Protein AF-A0A1J3EY24-F1 (afdb_monomer_lite)

Secondary structure (DSSP, 8-state):
-PPPPP---EESSS-HHHHHHT-HHHHHHHHHHHHHHTT-TT-TTHHHHHHHHHHHHHT-SS-EEGGG-SSHHHHHHHHHHHHHHHHHHHH-TT-PPPGGG-TT----------

Organism: Noccaea caerulescens (NCBI:txid107243)

Radius of gyration: 17.91 Å; chains: 1; bounding box: 37×32×49 Å

pLDDT: mean 80.35, std 17.99, range [36.5, 97.25]

Structure (mmCIF, N/CA/C/O backbone):
data_AF-A0A1J3EY24-F1
#
_entry.id   AF-A0A1J3EY24-F1
#
loop_
_atom_site.group_PDB
_atom_site.id
_atom_site.type_symbol
_atom_site.label_atom_id
_atom_site.label_alt_id
_atom_site.label_comp_id
_atom_site.label_asym_id
_atom_site.label_entity_id
_atom_site.label_seq_id
_atom_site.pdbx_PDB_ins_code
_atom_site.Cartn_x
_atom_site.Cartn_y
_atom_site.Cartn_z
_atom_site.occupancy
_atom_site.B_iso_or_equiv
_atom_site.auth_seq_id
_atom_site.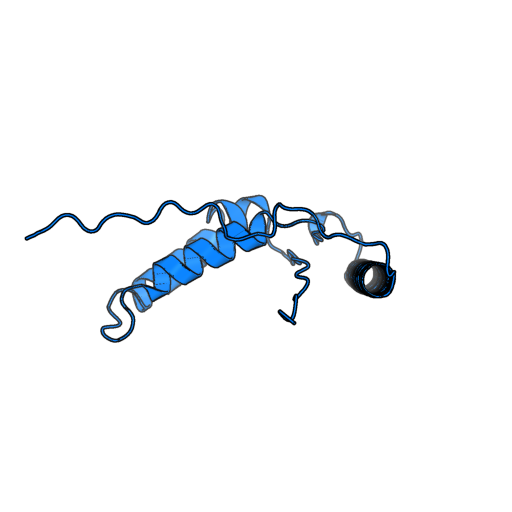auth_comp_id
_atom_site.auth_asym_id
_atom_site.auth_atom_id
_atom_site.pdbx_PDB_model_num
ATOM 1 N N . THR A 1 1 ? -17.713 -17.753 -11.904 1.00 46.31 1 THR A N 1
ATOM 2 C CA . THR A 1 1 ? -16.259 -17.505 -12.040 1.00 46.31 1 THR A CA 1
ATOM 3 C C . THR A 1 1 ? -15.837 -16.467 -11.017 1.00 46.31 1 THR A C 1
ATOM 5 O O . THR A 1 1 ? -16.381 -15.370 -11.025 1.00 46.31 1 THR A O 1
ATOM 8 N N . LYS A 1 2 ? -14.946 -16.809 -10.073 1.00 55.03 2 LYS A N 1
ATOM 9 C CA . LYS A 1 2 ? -14.390 -15.825 -9.125 1.00 55.03 2 LYS A CA 1
ATOM 10 C C . LYS A 1 2 ? -13.534 -14.836 -9.927 1.00 55.03 2 LYS A C 1
ATOM 12 O O . LYS A 1 2 ? -12.620 -15.267 -10.621 1.00 55.03 2 LYS A O 1
ATOM 17 N N . LYS A 1 3 ? 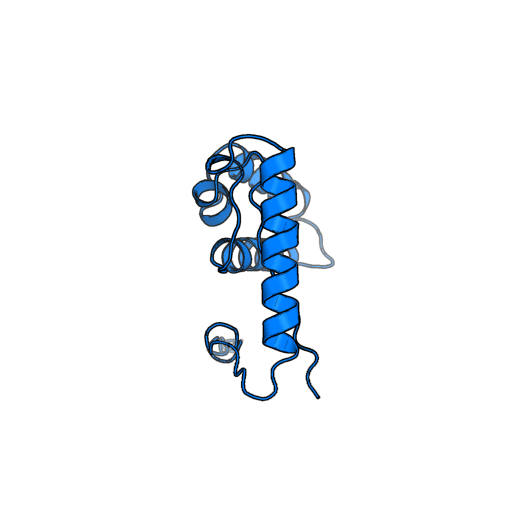-13.843 -13.536 -9.872 1.00 67.50 3 LYS A N 1
ATOM 18 C CA . LYS A 1 3 ? -12.977 -12.501 -10.455 1.00 67.50 3 LYS A CA 1
ATOM 19 C C . LYS A 1 3 ? -11.704 -12.441 -9.615 1.00 67.50 3 LYS A C 1
ATOM 21 O O . LYS A 1 3 ? -11.788 -12.230 -8.407 1.00 67.50 3 LYS A O 1
ATOM 26 N N . LYS A 1 4 ? -10.552 -12.664 -10.240 1.00 76.81 4 LYS A N 1
ATOM 27 C CA . LYS A 1 4 ? -9.252 -12.560 -9.583 1.00 76.81 4 LYS A CA 1
ATOM 28 C C . LYS A 1 4 ? -8.651 -11.195 -9.892 1.00 76.81 4 LYS A C 1
ATOM 30 O O . LYS A 1 4 ? -8.590 -10.807 -11.053 1.00 76.81 4 LYS A O 1
ATOM 35 N N . LEU A 1 5 ? -8.266 -10.469 -8.848 1.00 84.94 5 LEU A N 1
ATOM 36 C CA . LEU A 1 5 ? -7.568 -9.193 -8.959 1.00 84.94 5 LEU A CA 1
ATOM 37 C C . LEU A 1 5 ? -6.085 -9.424 -8.675 1.00 84.94 5 LEU A C 1
ATOM 39 O O . LEU A 1 5 ? -5.746 -10.049 -7.670 1.00 84.94 5 LEU A O 1
ATOM 43 N N . LEU A 1 6 ? -5.229 -8.919 -9.559 1.00 87.50 6 LEU A N 1
ATOM 44 C CA . LEU A 1 6 ? -3.788 -8.861 -9.348 1.00 87.50 6 LEU A CA 1
ATOM 45 C C . LEU A 1 6 ? -3.430 -7.552 -8.649 1.00 87.50 6 LEU A C 1
ATOM 47 O O . LEU A 1 6 ? -3.969 -6.497 -8.983 1.00 87.50 6 LEU A O 1
ATOM 51 N N . VAL A 1 7 ? -2.537 -7.634 -7.667 1.00 91.00 7 VAL A N 1
ATOM 52 C CA . VAL A 1 7 ? -2.085 -6.494 -6.866 1.00 91.00 7 VAL A CA 1
ATOM 53 C C . VAL A 1 7 ? -0.568 -6.417 -6.973 1.00 91.00 7 VAL A C 1
ATOM 55 O O . VAL A 1 7 ? 0.112 -7.391 -6.673 1.00 91.00 7 VAL A O 1
ATOM 58 N N . ILE A 1 8 ? -0.054 -5.255 -7.381 1.00 93.44 8 ILE A N 1
ATOM 59 C CA . ILE A 1 8 ? 1.381 -4.959 -7.466 1.00 93.44 8 ILE A CA 1
ATOM 60 C C . ILE A 1 8 ? 1.655 -3.790 -6.510 1.00 93.44 8 ILE A C 1
ATOM 62 O O . ILE A 1 8 ? 1.290 -2.654 -6.825 1.00 93.44 8 ILE A O 1
ATOM 66 N N . PRO A 1 9 ? 2.236 -4.029 -5.323 1.00 95.38 9 PRO A N 1
ATOM 67 C CA . PRO A 1 9 ? 2.574 -2.956 -4.397 1.00 95.38 9 PRO A CA 1
ATOM 68 C C . PRO A 1 9 ? 3.683 -2.059 -4.956 1.00 95.38 9 PRO A C 1
ATOM 70 O O . PRO A 1 9 ? 4.697 -2.551 -5.457 1.00 95.38 9 PRO A O 1
ATOM 73 N N . ILE A 1 10 ? 3.515 -0.744 -4.804 1.00 94.56 10 ILE A N 1
ATOM 74 C CA . ILE A 1 10 ? 4.521 0.266 -5.150 1.00 94.56 10 ILE A CA 1
ATOM 75 C C . ILE A 1 10 ? 4.878 1.038 -3.879 1.00 94.56 10 ILE A C 1
ATOM 77 O O . ILE A 1 10 ? 4.027 1.706 -3.290 1.00 94.56 10 ILE A O 1
ATOM 81 N N . PHE A 1 11 ? 6.137 0.959 -3.460 1.00 93.44 11 PHE A N 1
ATOM 82 C CA . PHE A 1 11 ? 6.662 1.675 -2.298 1.00 93.44 11 PHE A CA 1
ATOM 83 C C . PHE A 1 11 ? 7.355 2.956 -2.763 1.00 93.44 11 PHE A C 1
ATOM 85 O O . PHE A 1 11 ? 8.534 2.947 -3.122 1.00 93.44 11 PHE A O 1
ATOM 92 N N . LEU A 1 12 ? 6.594 4.052 -2.804 1.00 92.00 12 LEU A N 1
ATOM 93 C CA . LEU A 1 12 ? 7.066 5.367 -3.237 1.00 92.00 12 LEU A CA 1
ATOM 94 C C . LEU A 1 12 ? 7.471 6.216 -2.032 1.00 92.00 12 LEU A C 1
ATOM 96 O O . LEU A 1 12 ? 6.628 6.504 -1.185 1.00 92.00 12 LEU A O 1
ATOM 100 N N . ASN A 1 13 ? 8.739 6.635 -1.973 1.00 90.62 13 ASN A N 1
ATOM 101 C CA . ASN A 1 13 ? 9.301 7.430 -0.869 1.00 90.62 13 ASN A CA 1
ATOM 102 C C . ASN A 1 13 ? 9.058 6.832 0.530 1.00 90.62 13 ASN A C 1
ATOM 104 O O . ASN A 1 13 ? 9.011 7.553 1.522 1.00 90.62 13 ASN A O 1
ATOM 108 N N . VAL A 1 14 ? 8.894 5.512 0.608 1.00 92.81 14 VAL A N 1
ATOM 109 C CA . VAL A 1 14 ? 8.754 4.764 1.857 1.00 92.81 14 VAL A CA 1
ATOM 110 C C . VAL A 1 14 ? 9.550 3.475 1.746 1.00 92.81 14 VAL A C 1
ATOM 112 O O . VAL A 1 14 ? 9.568 2.840 0.689 1.00 92.81 14 VAL A O 1
ATOM 115 N N . SER A 1 15 ? 10.161 3.048 2.849 1.00 92.44 15 SER A N 1
ATOM 116 C CA . SER A 1 15 ? 10.822 1.750 2.887 1.00 92.44 15 SER A CA 1
ATOM 117 C C . SER A 1 15 ? 9.784 0.635 2.974 1.00 92.44 15 SER A C 1
ATOM 119 O O . SER A 1 15 ? 8.914 0.634 3.850 1.00 92.44 15 SER A O 1
ATOM 121 N N . LYS A 1 16 ? 9.918 -0.390 2.126 1.00 93.81 16 LYS A N 1
ATOM 122 C CA . LYS A 1 16 ? 9.110 -1.620 2.220 1.00 93.81 16 LYS A CA 1
ATOM 123 C C . LYS A 1 16 ? 9.190 -2.256 3.611 1.00 93.81 16 LYS A C 1
ATOM 125 O O . LYS A 1 16 ? 8.196 -2.784 4.112 1.00 93.81 16 LYS A O 1
ATOM 130 N N . LYS A 1 17 ? 10.367 -2.205 4.248 1.00 94.19 17 LYS A N 1
ATOM 131 C CA . LYS A 1 17 ? 10.573 -2.726 5.606 1.00 94.19 17 LYS A CA 1
ATOM 132 C C . LYS A 1 17 ? 9.708 -1.965 6.608 1.00 94.19 17 LYS A C 1
ATOM 134 O O . LYS A 1 17 ? 9.000 -2.610 7.375 1.00 94.19 17 LYS A O 1
ATOM 139 N N . ASP A 1 18 ? 9.737 -0.640 6.543 1.00 95.94 18 ASP A N 1
ATOM 140 C CA . ASP A 1 18 ? 9.005 0.237 7.455 1.00 95.94 18 ASP A CA 1
ATOM 141 C C . ASP A 1 18 ? 7.493 0.100 7.287 1.00 95.94 18 ASP A C 1
ATOM 143 O O . ASP A 1 18 ? 6.785 -0.022 8.283 1.00 95.94 18 ASP A O 1
ATOM 147 N N . VAL A 1 19 ? 6.988 -0.010 6.054 1.00 96.06 19 VAL A N 1
ATOM 148 C CA . VAL A 1 19 ? 5.562 -0.300 5.814 1.00 96.06 19 VAL A CA 1
ATOM 149 C C . VAL A 1 19 ? 5.163 -1.648 6.419 1.00 96.06 19 VAL A C 1
ATOM 151 O O . VAL A 1 19 ? 4.120 -1.761 7.060 1.00 96.06 19 VAL A O 1
ATOM 154 N N . ARG A 1 20 ? 6.005 -2.677 6.263 1.00 94.38 20 ARG A N 1
ATOM 155 C CA . ARG A 1 20 ? 5.731 -4.032 6.764 1.00 94.38 20 ARG A CA 1
ATOM 156 C C . ARG A 1 20 ? 5.736 -4.129 8.287 1.00 94.38 20 ARG A C 1
ATOM 158 O O . ARG A 1 20 ? 4.998 -4.942 8.839 1.00 94.38 20 ARG A O 1
ATOM 165 N N . THR A 1 21 ? 6.605 -3.377 8.958 1.00 95.62 21 THR A N 1
ATOM 166 C CA . THR A 1 21 ? 6.760 -3.431 10.421 1.00 95.62 21 THR A CA 1
ATOM 167 C C . THR A 1 21 ? 6.105 -2.259 11.141 1.00 95.62 21 THR A C 1
ATOM 169 O O . THR A 1 21 ? 6.261 -2.159 12.353 1.00 95.62 21 THR A O 1
ATOM 172 N N . PHE A 1 22 ? 5.417 -1.369 10.418 1.00 96.50 22 PHE A N 1
ATOM 173 C CA . PHE A 1 22 ? 4.987 -0.061 10.924 1.00 96.50 22 PHE A CA 1
ATOM 174 C C . PHE A 1 22 ? 6.140 0.680 11.625 1.00 96.50 22 PHE A C 1
ATOM 176 O O . PHE A 1 22 ? 5.990 1.184 12.735 1.00 96.50 22 PHE A O 1
ATOM 183 N N . GLY A 1 23 ? 7.311 0.688 10.983 1.00 95.88 23 GLY A N 1
ATOM 184 C CA . GLY A 1 23 ? 8.504 1.414 11.420 1.00 95.88 23 GLY A CA 1
ATOM 185 C C . GLY A 1 23 ? 8.637 2.779 10.743 1.00 95.88 23 GLY A C 1
ATOM 186 O O . GLY A 1 23 ? 7.843 3.124 9.866 1.00 95.88 23 GLY A O 1
ATOM 187 N N . GLY A 1 24 ? 9.659 3.536 11.147 1.00 95.88 24 GLY A N 1
ATOM 188 C CA . GLY A 1 24 ? 10.001 4.833 10.558 1.00 95.88 24 GLY A CA 1
ATOM 189 C C . GLY A 1 24 ? 8.849 5.844 10.563 1.00 95.88 24 GLY A C 1
ATOM 190 O O . GLY A 1 24 ? 7.870 5.703 11.300 1.00 95.88 24 GLY A O 1
ATOM 191 N N . GLU A 1 25 ? 8.945 6.848 9.687 1.00 96.31 25 GLU A N 1
ATOM 192 C CA . GLU A 1 25 ? 7.922 7.895 9.569 1.00 96.31 25 GLU A CA 1
ATOM 193 C C . GLU A 1 25 ? 6.548 7.311 9.193 1.00 96.31 25 GLU A C 1
ATOM 195 O O . GLU A 1 25 ? 5.521 7.738 9.719 1.00 96.31 25 GLU A O 1
ATOM 200 N N . PHE A 1 26 ? 6.505 6.289 8.327 1.00 96.25 26 PHE A N 1
ATOM 201 C CA . PHE A 1 26 ? 5.248 5.639 7.944 1.00 96.25 26 PHE A CA 1
ATOM 202 C C . PHE A 1 26 ? 4.501 5.091 9.167 1.00 96.25 26 PHE A C 1
ATOM 204 O O . PHE A 1 26 ? 3.307 5.348 9.341 1.00 96.25 26 PHE A O 1
ATOM 211 N N . GLY A 1 27 ? 5.210 4.353 10.023 1.00 96.62 27 GLY A N 1
ATOM 212 C CA . GLY A 1 27 ? 4.673 3.779 11.248 1.00 96.62 27 GLY A CA 1
ATOM 213 C C . GLY A 1 27 ? 4.169 4.830 12.226 1.00 96.62 27 GLY A C 1
ATOM 214 O O . GLY A 1 27 ? 3.059 4.703 12.743 1.00 96.62 27 GLY A O 1
ATOM 215 N N . GLU A 1 28 ? 4.943 5.895 12.433 1.00 97.25 28 GLU A N 1
ATOM 216 C CA . GLU A 1 28 ? 4.571 7.008 13.313 1.00 97.25 28 GLU A CA 1
ATOM 217 C C . GLU A 1 28 ? 3.246 7.647 12.875 1.00 97.25 28 GLU A C 1
ATOM 219 O O . GLU A 1 28 ? 2.291 7.705 13.659 1.00 97.25 28 GLU A O 1
ATOM 224 N N . ARG A 1 29 ? 3.127 8.020 11.593 1.00 96.19 29 ARG A N 1
ATOM 225 C CA . ARG A 1 29 ? 1.888 8.603 11.046 1.00 96.19 29 ARG A CA 1
ATOM 226 C C . ARG A 1 29 ? 0.723 7.618 11.073 1.00 96.19 29 ARG A C 1
ATOM 228 O O . ARG A 1 29 ? -0.421 8.016 11.319 1.00 96.19 29 ARG A O 1
ATOM 235 N N . PHE A 1 30 ? 0.986 6.331 10.843 1.00 95.44 30 PHE A N 1
ATOM 236 C CA . PHE A 1 30 ? -0.039 5.295 10.940 1.00 95.44 30 PHE A CA 1
ATOM 237 C C . PHE A 1 30 ? -0.577 5.180 12.373 1.00 95.44 30 PHE A C 1
ATOM 239 O O . PHE A 1 30 ? -1.790 5.118 12.571 1.00 95.44 30 PHE A O 1
ATOM 246 N N . MET A 1 31 ? 0.292 5.226 13.385 1.00 93.69 31 MET A N 1
ATOM 247 C CA . MET A 1 31 ? -0.105 5.165 14.796 1.00 93.69 31 MET A CA 1
ATOM 248 C C . MET A 1 31 ? -0.870 6.414 15.251 1.00 93.69 31 MET A C 1
ATOM 250 O O . MET A 1 31 ? -1.827 6.304 16.022 1.00 93.69 31 MET A O 1
ATOM 254 N N . GLU A 1 32 ? -0.509 7.601 14.762 1.00 93.62 32 GLU A N 1
ATOM 255 C CA . GLU A 1 32 ? -1.290 8.8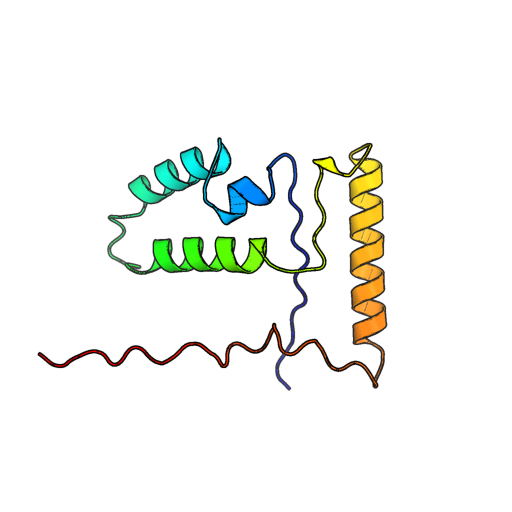27 14.981 1.00 93.62 32 GLU A CA 1
ATOM 256 C C . GLU A 1 32 ? -2.697 8.716 14.389 1.00 93.62 32 GLU A C 1
ATOM 258 O O . GLU A 1 32 ? -3.693 9.066 15.027 1.00 93.62 32 GLU A O 1
ATOM 263 N N . MET A 1 33 ? -2.795 8.197 13.164 1.00 91.31 33 MET A N 1
ATOM 264 C CA . MET A 1 33 ? -4.069 7.928 12.510 1.00 91.31 33 MET A CA 1
ATOM 265 C C . MET A 1 33 ? -4.881 6.894 13.299 1.00 91.31 33 MET A C 1
ATOM 267 O O . MET A 1 33 ? -6.049 7.150 13.588 1.00 91.31 33 MET A O 1
ATOM 271 N N . ARG A 1 34 ? -4.253 5.811 13.770 1.00 90.50 34 ARG A N 1
ATOM 272 C CA . ARG A 1 34 ? -4.887 4.798 14.621 1.00 90.50 34 ARG A CA 1
ATOM 273 C C . ARG A 1 34 ? -5.564 5.418 15.838 1.00 90.50 34 ARG A C 1
ATOM 275 O O . ARG A 1 34 ? -6.755 5.202 16.027 1.00 90.50 34 ARG A O 1
ATOM 282 N N . LYS A 1 35 ? -4.847 6.250 16.606 1.00 88.50 35 LYS A N 1
ATOM 283 C CA . LYS A 1 35 ? -5.383 6.928 17.804 1.00 88.50 35 LYS A CA 1
ATOM 284 C C . LYS A 1 35 ? -6.645 7.741 17.508 1.00 88.50 35 LYS A C 1
ATOM 286 O O . LYS A 1 35 ? -7.571 7.721 18.307 1.00 88.50 35 LYS A O 1
ATOM 291 N N . ARG A 1 36 ? -6.708 8.416 16.354 1.00 86.31 36 ARG A N 1
ATOM 292 C CA . ARG A 1 36 ? -7.880 9.214 15.947 1.00 86.31 36 ARG A CA 1
ATOM 293 C C . ARG A 1 36 ? -9.111 8.371 15.610 1.00 86.31 36 ARG A C 1
ATOM 295 O O . ARG A 1 36 ? -10.221 8.892 15.651 1.00 86.31 36 ARG A O 1
ATOM 302 N N . TYR A 1 37 ? -8.926 7.100 15.255 1.00 84.75 37 TYR A N 1
ATOM 303 C CA . TYR A 1 37 ? -10.003 6.218 14.800 1.00 84.75 37 TYR A CA 1
ATOM 304 C C . TYR A 1 37 ? -10.304 5.053 15.751 1.00 84.75 37 TYR A C 1
ATOM 306 O O . TYR A 1 37 ? -11.255 4.318 15.489 1.00 84.75 37 TYR A O 1
ATOM 314 N N . THR A 1 38 ? -9.563 4.901 16.854 1.00 79.19 38 THR A N 1
ATOM 315 C CA . THR A 1 38 ? -9.817 3.871 17.878 1.00 79.19 38 THR A CA 1
ATOM 316 C C . THR A 1 38 ? -11.220 3.985 18.480 1.00 79.19 38 THR A C 1
ATOM 318 O O . THR A 1 38 ? -11.884 2.973 18.670 1.00 79.19 38 THR A O 1
ATOM 321 N N . ASP A 1 39 ? -11.712 5.205 18.707 1.00 74.38 39 ASP A N 1
ATOM 322 C CA . ASP A 1 39 ? -13.002 5.439 19.378 1.00 74.38 39 ASP A CA 1
ATOM 323 C C . ASP A 1 39 ? -14.206 5.419 18.416 1.00 74.38 39 ASP A C 1
ATOM 325 O O . ASP A 1 39 ? -15.328 5.802 18.769 1.00 74.38 39 ASP A O 1
ATOM 329 N N . TYR A 1 40 ? -14.001 4.982 17.169 1.00 74.62 40 TYR A N 1
ATOM 330 C CA . TYR A 1 40 ? -15.056 4.952 16.165 1.00 74.62 40 TYR A CA 1
ATOM 331 C C . TYR A 1 40 ? -16.023 3.779 16.397 1.00 74.62 40 TYR A C 1
ATOM 333 O O . TYR A 1 40 ? -15.817 2.659 15.932 1.00 74.62 40 TYR A O 1
ATOM 341 N N . LYS A 1 41 ? -17.132 4.067 17.088 1.00 73.06 41 LYS A N 1
ATOM 342 C CA . LYS A 1 41 ? -18.120 3.081 17.568 1.00 73.06 41 LYS A CA 1
ATOM 343 C C . LYS A 1 41 ? -18.757 2.184 16.499 1.00 73.06 41 LYS A C 1
ATOM 345 O O . LYS A 1 41 ? -19.243 1.112 16.836 1.00 73.06 41 LYS A O 1
ATOM 350 N N . TYR A 1 42 ? -18.786 2.603 15.235 1.00 80.69 42 TYR A N 1
ATOM 351 C CA . TYR A 1 42 ? -19.497 1.868 14.180 1.00 80.69 42 TYR A CA 1
ATOM 352 C C . TYR A 1 42 ? -18.652 0.789 13.488 1.00 80.69 42 TYR A C 1
ATOM 354 O O . TYR A 1 42 ? -19.189 0.026 12.691 1.00 80.69 42 TYR A O 1
ATOM 362 N N . ASP A 1 43 ? -17.342 0.725 13.745 1.00 84.50 43 ASP A N 1
ATOM 363 C CA . ASP A 1 43 ? -16.451 -0.238 13.086 1.00 84.50 43 ASP A CA 1
ATOM 364 C C . ASP A 1 43 ? -15.253 -0.590 13.986 1.00 84.50 43 ASP A C 1
ATOM 366 O O . ASP A 1 43 ? -14.137 -0.116 13.754 1.00 84.50 43 ASP A O 1
ATOM 370 N N . PRO A 1 44 ? -15.467 -1.420 15.026 1.00 82.62 44 PRO A N 1
ATOM 371 C CA . PRO A 1 44 ? -14.438 -1.740 16.019 1.00 82.62 44 PRO A CA 1
ATOM 372 C C . PRO A 1 44 ? -13.241 -2.508 15.433 1.00 82.62 44 PRO A C 1
ATOM 374 O O . PRO A 1 44 ? -12.152 -2.482 15.996 1.00 82.62 44 PRO A O 1
ATOM 377 N N . PHE A 1 45 ? -13.410 -3.157 14.275 1.00 88.38 45 PHE A N 1
ATOM 378 C CA . PHE A 1 45 ? -12.360 -3.931 13.603 1.00 88.38 45 PHE A CA 1
ATOM 379 C C . PHE A 1 45 ? -11.645 -3.156 12.490 1.00 88.38 45 PHE A C 1
ATOM 381 O O . PHE A 1 45 ? -10.804 -3.717 11.786 1.00 88.38 45 PHE A O 1
ATOM 388 N N . ARG A 1 46 ? -11.965 -1.871 12.293 1.00 89.50 46 ARG A N 1
ATOM 389 C CA . ARG A 1 46 ? -11.380 -1.032 11.238 1.00 89.50 46 ARG A CA 1
ATOM 390 C C . ARG A 1 46 ? -9.860 -1.051 11.249 1.00 89.50 46 ARG A C 1
ATOM 392 O O . ARG A 1 46 ? -9.233 -1.341 10.234 1.00 89.50 46 ARG A O 1
ATOM 399 N N . ILE A 1 47 ? -9.294 -0.758 12.416 1.00 91.56 47 ILE A N 1
ATOM 400 C CA . ILE A 1 47 ? -7.851 -0.669 12.622 1.00 91.56 47 ILE A CA 1
ATOM 401 C C . ILE A 1 47 ? -7.189 -2.009 12.318 1.00 91.56 47 ILE A C 1
ATOM 403 O O . ILE A 1 47 ? -6.261 -2.056 11.519 1.00 91.56 47 ILE A O 1
ATOM 407 N N . GLN A 1 48 ? -7.726 -3.101 12.866 1.00 91.69 48 GLN A N 1
ATOM 408 C CA . GLN A 1 48 ? -7.201 -4.443 12.629 1.00 91.69 48 GLN A CA 1
ATOM 409 C C . GLN A 1 48 ? -7.225 -4.806 11.137 1.00 91.69 48 GLN A C 1
ATOM 411 O O . GLN A 1 48 ? -6.265 -5.382 10.623 1.00 91.69 48 GLN A O 1
ATOM 416 N N . ARG A 1 49 ? -8.296 -4.450 10.412 1.00 93.81 49 ARG A N 1
ATOM 417 C CA . ARG A 1 49 ? -8.385 -4.678 8.962 1.00 93.81 49 ARG A CA 1
ATOM 418 C C . ARG A 1 49 ? -7.357 -3.860 8.193 1.00 93.81 49 ARG A C 1
ATOM 420 O O . ARG A 1 49 ? -6.754 -4.395 7.266 1.00 93.81 49 ARG A O 1
ATOM 427 N N . TRP A 1 50 ? -7.131 -2.602 8.563 1.00 94.62 50 TRP A N 1
ATOM 428 C CA . TRP A 1 50 ? -6.090 -1.773 7.953 1.00 94.62 50 TRP A CA 1
ATOM 429 C C . TRP A 1 50 ? -4.695 -2.328 8.216 1.00 94.62 50 TRP A C 1
ATOM 431 O O . TRP A 1 50 ? -3.944 -2.523 7.264 1.00 94.62 50 TRP A O 1
ATOM 441 N N . GLU A 1 51 ? -4.382 -2.652 9.471 1.00 94.50 51 GLU A N 1
ATOM 442 C CA . GLU A 1 51 ? -3.099 -3.239 9.863 1.00 94.50 51 GLU A CA 1
ATOM 443 C C . GLU A 1 51 ? -2.842 -4.537 9.086 1.00 94.50 51 GLU A C 1
ATOM 445 O O . GLU A 1 51 ? -1.808 -4.687 8.436 1.00 94.50 51 GLU A O 1
ATOM 450 N N . THR A 1 52 ? -3.827 -5.440 9.063 1.00 95.31 52 THR A N 1
ATOM 451 C CA . THR A 1 52 ? -3.743 -6.708 8.324 1.00 95.31 52 THR A CA 1
ATOM 452 C C . THR A 1 52 ? -3.562 -6.474 6.828 1.00 95.31 52 THR A C 1
ATOM 454 O O . THR A 1 52 ? -2.711 -7.103 6.210 1.00 95.31 52 THR A O 1
ATOM 457 N N . SER A 1 53 ? -4.316 -5.545 6.235 1.00 95.12 53 SER A N 1
ATOM 458 C CA . SER A 1 53 ? -4.241 -5.274 4.794 1.00 95.12 53 SER A CA 1
ATOM 459 C C . SER A 1 53 ? -2.878 -4.715 4.399 1.00 95.12 53 SER A C 1
ATOM 461 O O . SER A 1 53 ? -2.277 -5.198 3.442 1.00 95.12 53 SER A O 1
ATOM 463 N N . VAL A 1 54 ? -2.362 -3.740 5.153 1.00 95.75 54 VAL A N 1
ATOM 464 C CA . VAL A 1 54 ? -1.040 -3.149 4.909 1.00 95.75 54 VAL A CA 1
ATOM 465 C C . VAL A 1 54 ? 0.051 -4.205 5.069 1.00 95.75 54 VAL A C 1
ATOM 467 O O . VAL A 1 54 ? 0.893 -4.338 4.183 1.00 95.75 54 VAL A O 1
ATOM 470 N N . MET A 1 55 ? 0.007 -5.017 6.132 1.00 94.31 55 MET A N 1
ATOM 471 C CA . MET A 1 55 ? 0.968 -6.106 6.326 1.00 94.31 55 MET A CA 1
ATOM 472 C C . MET A 1 55 ? 0.932 -7.116 5.179 1.00 94.31 55 MET A C 1
ATOM 474 O O . MET A 1 55 ? 1.988 -7.462 4.652 1.00 94.31 55 MET A O 1
ATOM 478 N N . THR A 1 56 ? -0.253 -7.567 4.768 1.00 94.62 56 THR A N 1
ATOM 479 C CA . THR A 1 56 ? -0.400 -8.542 3.681 1.00 94.62 56 THR A CA 1
ATOM 480 C C . THR A 1 56 ? 0.108 -7.971 2.361 1.00 94.62 56 THR A C 1
ATOM 482 O O . THR A 1 56 ? 0.960 -8.587 1.728 1.00 94.62 56 THR A O 1
ATOM 485 N N . ILE A 1 57 ? -0.330 -6.766 1.978 1.00 94.69 57 ILE A N 1
ATOM 486 C CA . ILE A 1 57 ? 0.108 -6.098 0.740 1.00 94.69 57 ILE A CA 1
ATOM 487 C C . ILE A 1 57 ? 1.620 -5.863 0.762 1.00 94.69 57 ILE A C 1
ATOM 489 O O . ILE A 1 57 ? 2.290 -6.099 -0.238 1.00 94.69 57 ILE A O 1
ATOM 493 N N . SER A 1 58 ? 2.190 -5.479 1.908 1.00 95.00 58 SER A N 1
ATOM 494 C CA . SER A 1 58 ? 3.630 -5.218 2.020 1.00 95.00 58 SER A CA 1
ATOM 495 C C . SER A 1 58 ? 4.518 -6.445 1.767 1.00 95.00 58 SER A C 1
ATOM 497 O O . SER A 1 58 ? 5.720 -6.303 1.543 1.00 95.00 58 SER A O 1
ATOM 499 N N . ARG A 1 59 ? 3.943 -7.652 1.828 1.00 94.12 59 ARG A N 1
ATOM 500 C CA . ARG A 1 59 ? 4.629 -8.930 1.599 1.00 94.12 59 ARG A CA 1
ATOM 501 C C . ARG A 1 59 ? 4.390 -9.493 0.200 1.00 94.12 59 ARG A C 1
ATOM 503 O O . ARG A 1 59 ? 5.010 -10.495 -0.132 1.00 94.12 59 ARG A O 1
ATOM 510 N N . MET A 1 60 ? 3.502 -8.888 -0.588 1.00 91.94 60 MET A N 1
ATOM 511 C CA . MET A 1 60 ? 3.195 -9.376 -1.929 1.00 91.94 60 MET A CA 1
ATOM 512 C C . MET A 1 60 ? 4.367 -9.148 -2.883 1.00 91.94 60 MET A C 1
ATOM 514 O O . MET A 1 60 ? 5.095 -8.158 -2.776 1.00 91.94 60 MET A O 1
ATOM 518 N N . GLU A 1 61 ? 4.490 -10.067 -3.836 1.00 87.75 61 GLU A N 1
ATOM 519 C CA . GLU A 1 61 ? 5.370 -9.968 -4.993 1.00 87.75 61 GLU A CA 1
ATOM 520 C C . GLU A 1 61 ? 4.567 -10.264 -6.278 1.00 87.75 61 GLU A C 1
ATOM 522 O O . GLU A 1 61 ? 3.600 -11.030 -6.223 1.00 87.75 61 GLU A O 1
ATOM 527 N N . PRO A 1 62 ? 4.951 -9.696 -7.433 1.00 88.44 62 PRO A N 1
ATOM 528 C CA . PRO A 1 62 ? 6.036 -8.731 -7.591 1.00 88.44 62 PRO A CA 1
ATOM 529 C C . PRO A 1 62 ? 5.703 -7.388 -6.929 1.00 88.44 62 PRO A C 1
ATOM 531 O O . PRO A 1 62 ? 4.547 -6.970 -6.875 1.00 88.44 62 PRO A O 1
ATOM 534 N N . SER A 1 63 ? 6.728 -6.707 -6.428 1.00 91.62 63 SER A N 1
ATOM 535 C CA . SER A 1 63 ? 6.620 -5.365 -5.864 1.00 91.62 63 SER A CA 1
ATOM 536 C C . SER A 1 63 ? 7.712 -4.448 -6.398 1.00 91.62 63 SER A C 1
ATOM 538 O O . SER A 1 63 ? 8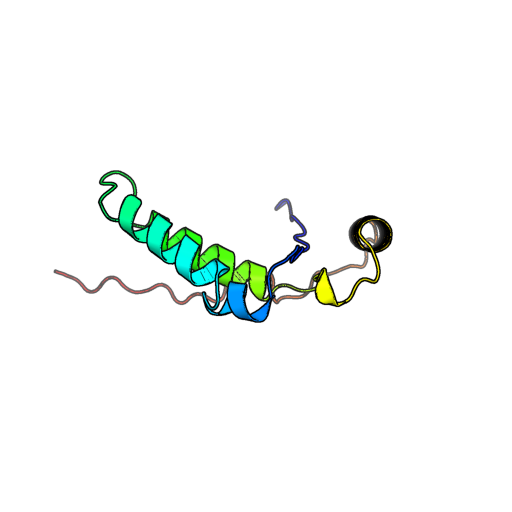.796 -4.894 -6.770 1.00 91.62 63 SER A O 1
ATOM 540 N N . LEU A 1 64 ? 7.414 -3.151 -6.444 1.00 92.00 64 LEU A N 1
ATOM 541 C CA . LEU A 1 64 ? 8.324 -2.127 -6.947 1.00 92.00 64 LEU A CA 1
ATOM 542 C C . LEU A 1 64 ? 8.686 -1.165 -5.820 1.00 92.00 64 LEU A C 1
ATOM 544 O O . LEU A 1 64 ? 7.814 -0.683 -5.096 1.00 92.00 64 LEU A O 1
ATOM 548 N N . THR A 1 65 ? 9.973 -0.866 -5.673 1.00 87.19 65 THR A N 1
ATOM 549 C CA . THR A 1 65 ? 10.470 0.102 -4.693 1.00 87.19 65 THR A CA 1
ATOM 550 C C . THR A 1 65 ? 11.091 1.285 -5.410 1.00 87.19 65 THR A C 1
ATOM 552 O O . THR A 1 65 ? 11.863 1.115 -6.349 1.00 87.19 65 THR A O 1
ATOM 555 N N . TRP A 1 66 ? 10.768 2.491 -4.947 1.00 81.81 66 TRP A N 1
ATOM 556 C CA . TRP A 1 66 ? 11.380 3.723 -5.437 1.00 81.81 66 TRP A CA 1
ATOM 557 C C . TRP A 1 66 ? 12.898 3.740 -5.240 1.00 81.81 66 TRP A C 1
ATOM 559 O O . TRP A 1 66 ? 13.623 4.133 -6.141 1.00 81.81 66 TRP A O 1
ATOM 569 N N . GLU A 1 67 ? 13.374 3.254 -4.090 1.00 73.56 67 GLU A N 1
ATOM 570 C CA . GLU A 1 67 ? 14.800 3.205 -3.728 1.00 73.56 67 GLU A CA 1
ATOM 571 C C . GLU A 1 67 ? 15.654 2.426 -4.741 1.00 73.56 67 GLU A C 1
ATOM 573 O O . GLU A 1 67 ? 16.848 2.683 -4.871 1.00 73.56 67 GLU A O 1
ATOM 578 N N . ALA A 1 68 ? 15.050 1.479 -5.464 1.00 71.62 68 ALA A N 1
ATOM 579 C CA . ALA A 1 68 ? 15.728 0.709 -6.500 1.00 71.62 68 ALA A CA 1
ATOM 580 C C . ALA A 1 68 ? 15.778 1.429 -7.861 1.00 71.62 68 ALA A C 1
ATOM 582 O O . ALA A 1 68 ? 16.419 0.926 -8.781 1.00 71.62 68 ALA A O 1
ATOM 583 N N . GLN A 1 69 ? 15.102 2.573 -8.014 1.00 72.19 69 GLN A N 1
ATOM 584 C CA . GLN A 1 69 ? 14.950 3.276 -9.287 1.00 72.19 69 GLN A CA 1
ATOM 585 C C . GLN A 1 69 ? 15.787 4.552 -9.332 1.00 72.19 69 GLN A C 1
ATOM 587 O O . GLN A 1 69 ? 15.861 5.323 -8.380 1.00 72.19 69 GLN A O 1
ATOM 592 N N . SER A 1 70 ? 16.381 4.812 -10.494 1.00 72.94 70 SER A N 1
ATOM 593 C CA . SER A 1 70 ? 17.213 5.994 -10.736 1.00 72.94 70 SER A CA 1
ATOM 594 C C . SER A 1 70 ? 16.407 7.288 -10.933 1.00 72.94 70 SER A C 1
ATOM 596 O O . SER A 1 70 ? 16.966 8.376 -10.807 1.00 72.94 70 SER A O 1
ATOM 598 N N . SER A 1 71 ? 15.110 7.200 -11.269 1.00 80.75 71 SER A N 1
ATOM 599 C CA . SER A 1 71 ? 14.226 8.356 -11.496 1.00 80.75 71 SER A CA 1
ATOM 600 C C . SER A 1 71 ? 12.731 7.995 -11.491 1.00 80.75 71 SER A C 1
ATOM 602 O O . SER A 1 71 ? 12.358 6.833 -11.658 1.00 80.75 71 SER A O 1
ATOM 604 N N . ASN A 1 72 ? 11.859 9.011 -11.378 1.00 82.00 72 ASN A N 1
ATOM 605 C CA . ASN A 1 72 ? 10.387 8.871 -11.435 1.00 82.00 72 ASN A CA 1
ATOM 606 C C . ASN A 1 72 ? 9.916 8.303 -12.772 1.00 82.00 72 ASN A C 1
ATOM 608 O O . ASN A 1 72 ? 8.968 7.524 -12.818 1.00 82.00 72 ASN A O 1
ATOM 612 N N . ILE A 1 73 ? 10.604 8.676 -13.851 1.00 85.88 73 ILE A N 1
ATOM 613 C CA . ILE A 1 73 ? 10.315 8.186 -15.197 1.00 85.88 73 ILE A CA 1
ATOM 614 C C . ILE A 1 73 ? 10.616 6.687 -15.267 1.00 85.88 73 ILE A C 1
ATOM 616 O O . ILE A 1 73 ? 9.778 5.921 -15.731 1.00 85.88 73 ILE A O 1
ATOM 620 N N . HIS A 1 74 ? 11.753 6.258 -14.714 1.00 85.12 74 HIS A N 1
ATOM 621 C CA . HIS A 1 74 ? 12.121 4.846 -14.704 1.00 85.12 74 HIS A CA 1
ATOM 622 C C . HIS A 1 74 ? 11.150 3.997 -13.867 1.00 85.12 74 HIS A C 1
ATOM 624 O O . HIS A 1 74 ? 10.705 2.946 -14.321 1.00 85.12 74 HIS A O 1
ATOM 630 N N . LEU A 1 75 ? 10.709 4.491 -12.700 1.00 88.50 75 LEU A N 1
ATOM 631 C CA . LEU A 1 75 ? 9.663 3.818 -11.921 1.00 88.50 75 LEU A CA 1
ATOM 632 C C . LEU A 1 75 ? 8.355 3.670 -12.722 1.00 88.50 75 LEU A C 1
ATOM 634 O O . LEU A 1 75 ? 7.722 2.617 -12.673 1.00 88.50 75 LEU A O 1
ATOM 638 N N . ALA A 1 76 ? 7.943 4.699 -13.468 1.00 90.31 76 ALA A N 1
ATOM 639 C CA . ALA A 1 76 ? 6.743 4.626 -14.301 1.00 90.31 76 ALA A CA 1
ATOM 640 C C . ALA A 1 76 ? 6.873 3.569 -15.413 1.00 90.31 76 ALA A C 1
ATOM 642 O O . ALA A 1 76 ? 5.929 2.816 -15.660 1.00 90.31 76 ALA A O 1
ATOM 643 N N . GLU A 1 77 ? 8.042 3.465 -16.047 1.00 91.69 77 GLU A N 1
ATOM 644 C CA . GLU A 1 77 ? 8.335 2.418 -17.032 1.00 91.69 77 GLU A CA 1
ATOM 645 C C . GLU A 1 77 ? 8.279 1.013 -16.414 1.00 91.69 77 GLU A C 1
ATOM 647 O O . GLU A 1 77 ? 7.681 0.112 -17.009 1.00 91.69 77 GLU A O 1
ATOM 652 N N . GLU A 1 78 ? 8.828 0.829 -15.207 1.00 91.38 78 GLU A N 1
ATOM 653 C CA . GLU A 1 78 ? 8.735 -0.433 -14.458 1.00 91.38 78 GLU A CA 1
ATOM 654 C C . GLU A 1 78 ? 7.287 -0.815 -14.144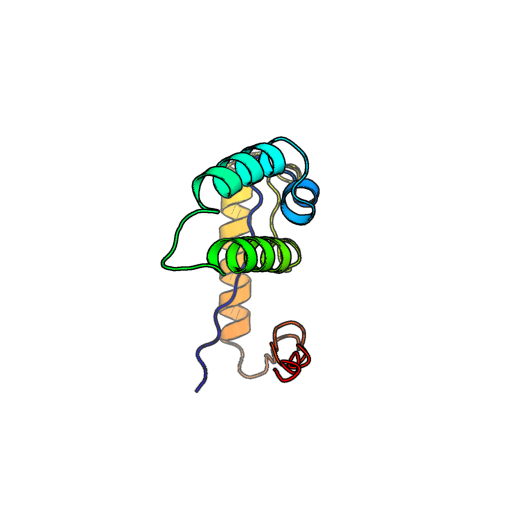 1.00 91.38 78 GLU A C 1
ATOM 656 O O . GLU A 1 78 ? 6.893 -1.965 -14.354 1.00 91.38 78 GLU A O 1
ATOM 661 N N . ILE A 1 79 ? 6.460 0.145 -13.719 1.00 92.44 79 ILE A N 1
ATOM 662 C CA . ILE A 1 79 ? 5.029 -0.086 -13.478 1.00 92.44 79 ILE A CA 1
ATOM 663 C C . ILE A 1 79 ? 4.341 -0.545 -14.769 1.00 92.44 79 ILE A C 1
ATOM 665 O O . ILE A 1 79 ? 3.620 -1.545 -14.761 1.00 92.44 79 ILE A O 1
ATOM 669 N N . ILE A 1 80 ? 4.583 0.145 -15.890 1.00 94.12 80 ILE A N 1
ATOM 670 C CA . ILE A 1 80 ? 4.003 -0.212 -17.193 1.00 94.12 80 ILE A CA 1
ATOM 671 C C . ILE A 1 80 ? 4.424 -1.628 -17.597 1.00 94.12 80 ILE A C 1
ATOM 673 O O . ILE A 1 80 ? 3.588 -2.411 -18.055 1.00 94.12 80 ILE A O 1
ATOM 677 N N . ARG A 1 81 ? 5.703 -1.975 -17.427 1.00 93.69 81 ARG A N 1
ATOM 678 C CA . ARG A 1 81 ? 6.224 -3.305 -17.761 1.00 93.69 81 ARG A CA 1
ATOM 679 C C . ARG A 1 81 ? 5.604 -4.391 -16.888 1.00 93.69 81 ARG A C 1
ATOM 681 O O . ARG A 1 81 ? 5.185 -5.417 -17.422 1.00 93.69 81 ARG A O 1
ATOM 688 N N . ALA A 1 82 ? 5.515 -4.163 -15.579 1.00 91.94 82 ALA A N 1
ATOM 689 C CA . ALA A 1 82 ? 4.934 -5.113 -14.639 1.00 91.94 82 ALA A CA 1
ATOM 690 C C . ALA A 1 82 ? 3.457 -5.377 -14.961 1.00 91.94 82 ALA A C 1
ATOM 692 O O . ALA A 1 82 ? 3.055 -6.530 -15.084 1.00 91.94 82 ALA A O 1
ATOM 693 N N . VAL A 1 83 ? 2.669 -4.324 -15.202 1.00 91.94 83 VAL A N 1
ATOM 694 C CA . VAL A 1 83 ? 1.251 -4.460 -15.568 1.00 91.94 83 VAL A CA 1
ATOM 695 C C . VAL A 1 83 ? 1.077 -5.209 -16.889 1.00 91.94 83 VAL A C 1
ATOM 697 O O . VAL A 1 83 ? 0.249 -6.113 -16.955 1.00 91.94 83 VAL A O 1
ATOM 700 N N . LYS A 1 84 ? 1.863 -4.885 -17.926 1.00 92.19 84 LYS A N 1
ATOM 701 C CA . LYS A 1 84 ? 1.808 -5.604 -19.212 1.00 92.19 84 LYS A CA 1
ATOM 702 C C . LYS A 1 84 ? 2.096 -7.095 -19.038 1.00 92.19 84 LYS A C 1
ATOM 704 O O . LYS A 1 84 ? 1.295 -7.911 -19.470 1.00 92.19 84 LYS A O 1
ATOM 709 N N . ARG A 1 85 ? 3.167 -7.442 -18.316 1.00 89.88 85 ARG A N 1
ATOM 710 C CA . ARG A 1 85 ? 3.519 -8.840 -18.022 1.00 89.88 85 ARG A CA 1
ATOM 711 C C . ARG A 1 85 ? 2.381 -9.583 -17.319 1.00 89.88 85 ARG A C 1
ATOM 713 O O . ARG A 1 85 ? 2.064 -10.704 -17.697 1.00 89.88 85 ARG A O 1
ATOM 720 N N . GLU A 1 86 ? 1.774 -8.978 -16.302 1.00 86.31 86 GLU A N 1
ATOM 721 C CA . GLU A 1 86 ? 0.666 -9.596 -15.566 1.00 86.31 86 GLU A CA 1
ATOM 722 C C . GLU A 1 86 ? -0.595 -9.773 -16.434 1.00 86.31 86 GLU A C 1
ATOM 724 O O . GLU A 1 86 ? -1.283 -10.788 -16.321 1.00 86.31 86 GLU A O 1
ATOM 729 N N . LEU A 1 87 ? -0.881 -8.831 -17.339 1.00 87.56 87 LEU A N 1
ATOM 730 C CA . LEU A 1 87 ? -1.977 -8.946 -18.309 1.00 87.56 87 LEU A CA 1
ATOM 731 C C . LEU A 1 87 ? -1.728 -10.050 -19.344 1.00 87.56 87 LEU A C 1
ATOM 733 O O . LEU A 1 87 ? -2.648 -10.810 -19.655 1.00 87.56 87 LEU A O 1
ATOM 737 N N . ASP A 1 88 ? -0.497 -10.156 -19.842 1.00 87.62 88 ASP A N 1
ATOM 738 C CA . ASP A 1 88 ? -0.104 -11.189 -20.800 1.00 87.62 88 ASP A CA 1
ATOM 739 C C . ASP A 1 88 ? -0.216 -12.584 -20.163 1.00 87.62 88 ASP A C 1
ATOM 741 O O . ASP A 1 88 ? -0.848 -13.471 -20.732 1.00 87.62 88 ASP A O 1
ATOM 745 N N . MET A 1 89 ? 0.296 -12.764 -18.935 1.00 82.12 89 MET A N 1
ATOM 746 C CA . MET A 1 89 ? 0.171 -14.029 -18.190 1.00 82.12 89 MET A CA 1
ATOM 747 C C . MET A 1 89 ? -1.285 -14.391 -17.885 1.00 82.12 89 MET A C 1
ATOM 749 O O . MET A 1 89 ? -1.662 -15.554 -17.968 1.00 82.12 89 MET A O 1
ATOM 753 N N . ALA A 1 90 ? -2.125 -13.412 -17.542 1.00 76.06 90 ALA A N 1
ATOM 754 C CA . ALA A 1 90 ? -3.543 -13.656 -17.284 1.00 76.06 90 ALA A CA 1
ATOM 755 C C . ALA A 1 90 ? -4.333 -14.033 -18.551 1.00 76.06 90 ALA A C 1
ATOM 757 O O . ALA A 1 90 ? -5.425 -14.594 -18.445 1.00 76.06 90 ALA A O 1
ATOM 758 N N . SER A 1 91 ? -3.800 -13.710 -19.730 1.00 77.50 91 SER A N 1
ATOM 759 C CA . SER A 1 91 ? -4.390 -14.047 -21.028 1.00 77.50 91 SER A CA 1
ATOM 760 C C . SER A 1 91 ? -3.936 -15.421 -21.543 1.00 77.50 91 SER A C 1
ATOM 762 O O . SER A 1 91 ? -4.522 -15.927 -22.501 1.00 77.50 91 SER A O 1
ATOM 764 N N . ASP A 1 92 ? -2.931 -16.039 -20.909 1.00 78.06 92 ASP A N 1
ATOM 765 C CA . ASP A 1 92 ? -2.452 -17.384 -21.230 1.00 78.06 92 ASP A CA 1
ATOM 766 C C . ASP A 1 92 ? -3.372 -18.457 -20.601 1.00 78.06 92 ASP A C 1
ATOM 768 O O . ASP A 1 92 ? -3.499 -18.528 -19.372 1.00 78.06 92 ASP A O 1
ATOM 772 N N . PRO A 1 93 ? -4.009 -19.331 -21.406 1.00 61.19 93 PRO A N 1
ATOM 773 C CA . PRO A 1 93 ? -4.891 -20.387 -20.907 1.00 61.19 93 PRO A CA 1
ATOM 774 C C . PRO A 1 93 ? -4.194 -21.439 -20.020 1.00 61.19 93 PRO A C 1
ATOM 776 O O . PRO A 1 93 ? -4.890 -22.223 -19.373 1.00 61.19 93 PRO A O 1
ATOM 779 N N . GLY A 1 94 ? -2.855 -21.476 -19.968 1.00 63.78 94 GLY A N 1
ATOM 780 C CA . GLY A 1 94 ? -2.075 -22.384 -19.119 1.00 63.78 94 GLY A CA 1
ATOM 781 C C . GLY A 1 94 ? -1.693 -21.839 -17.735 1.00 63.78 94 GLY A C 1
ATOM 782 O O . GLY A 1 94 ? -1.128 -22.582 -16.929 1.00 63.78 94 GLY A O 1
ATOM 783 N N . PHE A 1 95 ? -1.968 -20.566 -17.427 1.00 59.03 95 PHE A N 1
ATOM 784 C CA . PHE A 1 95 ? -1.466 -19.937 -16.203 1.00 59.03 95 PHE A CA 1
ATOM 785 C C . PHE A 1 95 ? -2.333 -20.248 -14.972 1.00 59.03 95 PHE A C 1
ATOM 787 O O . PHE A 1 95 ? -3.429 -19.714 -14.784 1.00 59.03 95 PHE A O 1
ATOM 794 N N . SER A 1 96 ? -1.809 -21.079 -14.067 1.00 56.94 96 SER A N 1
ATOM 795 C CA . SER A 1 96 ? -2.329 -21.207 -12.704 1.00 56.94 96 SER A CA 1
ATOM 796 C C . SER A 1 96 ? -1.575 -20.262 -11.777 1.00 56.94 96 SER A C 1
ATOM 798 O O . SER A 1 96 ? -0.363 -20.378 -11.601 1.00 56.94 96 SER A O 1
ATOM 800 N N . PHE A 1 97 ? -2.295 -19.344 -11.146 1.00 53.81 97 PHE A N 1
ATOM 801 C CA . PHE A 1 97 ? -1.689 -18.441 -10.180 1.00 53.81 97 PHE A CA 1
ATOM 802 C C . PHE A 1 97 ? -1.053 -19.189 -8.994 1.00 53.81 97 PHE A C 1
ATOM 804 O O . PHE A 1 97 ? -1.626 -20.185 -8.542 1.00 53.81 97 PHE A O 1
ATOM 811 N N . PRO A 1 98 ? 0.027 -18.645 -8.405 1.00 53.50 98 PRO A N 1
ATOM 812 C CA . PRO A 1 98 ? 0.614 -19.176 -7.180 1.00 53.50 98 PRO A CA 1
ATOM 813 C C . PRO A 1 98 ? -0.429 -19.336 -6.062 1.00 53.50 98 PRO A C 1
ATOM 815 O O . PRO A 1 98 ? -1.289 -18.473 -5.854 1.00 53.50 98 PRO A O 1
ATOM 818 N N . SER A 1 99 ? -0.357 -20.448 -5.329 1.00 51.69 99 SER A N 1
ATOM 819 C CA . SER A 1 99 ? -1.286 -20.802 -4.243 1.00 51.69 99 SER A CA 1
ATOM 820 C C . SER A 1 99 ? -1.210 -19.870 -3.029 1.00 51.69 99 SER A C 1
ATOM 822 O O . SER A 1 99 ? -2.115 -19.879 -2.200 1.00 51.69 99 SER A O 1
ATOM 824 N N . GLU A 1 100 ? -0.181 -19.022 -2.949 1.00 50.31 100 GLU A N 1
ATOM 825 C CA . GLU A 1 100 ? 0.015 -18.005 -1.901 1.00 50.31 100 GLU A CA 1
ATOM 826 C C . GLU A 1 100 ? -1.09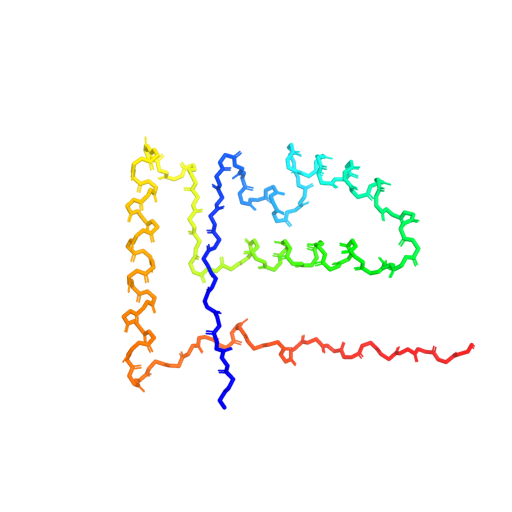0 -16.936 -1.869 1.00 50.31 100 GLU A C 1
ATOM 828 O O . GLU A 1 100 ? -1.222 -16.197 -0.898 1.00 50.31 100 GLU A O 1
ATOM 833 N N . PHE A 1 101 ? -1.929 -16.886 -2.907 1.00 50.22 101 PHE A N 1
ATOM 834 C CA . PHE A 1 101 ? -3.086 -15.998 -3.000 1.00 50.22 101 PHE A CA 1
ATOM 835 C C . PHE A 1 101 ? -4.420 -16.677 -2.632 1.00 50.22 101 PHE A C 1
ATOM 837 O O . PHE A 1 101 ? -5.478 -16.079 -2.844 1.00 50.22 101 PHE A O 1
ATOM 844 N N . SER A 1 102 ? -4.411 -17.923 -2.134 1.00 42.31 102 SER A N 1
ATOM 845 C CA . SER A 1 102 ? -5.622 -18.569 -1.608 1.00 42.31 102 SER A CA 1
ATOM 846 C C . SER A 1 102 ? -5.773 -18.255 -0.121 1.00 42.31 102 SER A C 1
ATOM 848 O O . SER A 1 102 ? -5.001 -18.728 0.705 1.00 42.31 102 SER A O 1
ATOM 850 N N . ASN A 1 103 ? -6.801 -17.481 0.230 1.00 50.31 103 ASN A N 1
ATOM 851 C CA . ASN A 1 103 ? -7.160 -17.107 1.607 1.00 50.31 103 ASN A CA 1
ATOM 852 C C . ASN A 1 103 ? -7.648 -18.290 2.486 1.00 50.31 103 ASN A C 1
ATOM 854 O O . ASN A 1 103 ? -8.358 -18.068 3.464 1.00 50.31 103 ASN A O 1
ATOM 858 N N . ASP A 1 104 ? -7.306 -19.539 2.166 1.00 47.16 104 ASP A N 1
ATOM 859 C CA . ASP A 1 104 ? -7.863 -20.729 2.831 1.00 47.16 104 ASP A CA 1
ATOM 860 C C . ASP A 1 104 ? -7.120 -21.152 4.111 1.00 47.16 104 ASP A C 1
ATOM 862 O O . ASP A 1 104 ? -7.503 -22.128 4.750 1.00 47.16 104 ASP A O 1
ATOM 866 N N . SER A 1 105 ? -6.093 -20.419 4.544 1.00 44.91 105 SER A N 1
ATOM 867 C CA . SER A 1 105 ? -5.289 -20.785 5.720 1.00 44.91 105 SER A CA 1
ATOM 868 C C . SER A 1 105 ? -5.339 -19.761 6.855 1.00 44.91 105 SER A C 1
ATOM 870 O O . SER A 1 105 ? -4.327 -19.486 7.497 1.00 44.91 105 SER A O 1
ATOM 872 N N . HIS A 1 106 ? -6.524 -19.220 7.148 1.00 43.56 106 HIS A N 1
ATOM 873 C CA . HIS A 1 106 ? -6.794 -18.671 8.477 1.00 43.56 106 HIS A CA 1
ATOM 874 C C . HIS A 1 106 ? -7.623 -19.682 9.280 1.00 43.56 106 HIS A C 1
ATOM 876 O O . HIS A 1 106 ? -8.762 -19.962 8.897 1.00 43.56 106 HIS A O 1
ATOM 882 N N . PRO A 1 107 ? -7.098 -20.246 10.386 1.00 40.84 107 PRO A N 1
ATOM 883 C CA . PRO A 1 107 ? -7.925 -21.040 11.279 1.00 40.84 107 PRO A CA 1
ATOM 884 C C . PRO A 1 107 ? -9.039 -20.139 11.821 1.00 40.84 107 PRO A C 1
ATOM 886 O O . PRO A 1 107 ? -8.780 -19.036 12.308 1.00 40.84 107 PRO A O 1
ATOM 889 N N . LYS A 1 108 ? -10.291 -20.599 11.709 1.00 44.72 108 LYS A N 1
ATOM 890 C CA . LYS A 1 108 ? -11.431 -19.987 12.397 1.00 44.72 108 LYS A CA 1
ATOM 891 C C . LYS A 1 108 ? -11.077 -19.901 13.882 1.00 44.72 108 LYS A C 1
ATOM 893 O O . LYS A 1 108 ? -10.976 -20.936 14.535 1.00 44.72 108 LYS A O 1
ATOM 898 N N . MET A 1 109 ? -10.893 -18.691 14.414 1.00 36.50 109 MET A N 1
ATOM 899 C CA . MET A 1 109 ? -10.918 -18.492 15.861 1.00 36.50 109 MET A CA 1
ATOM 900 C C . MET A 1 109 ? -12.305 -18.913 16.342 1.00 36.50 109 MET A C 1
ATOM 902 O O . MET A 1 109 ? -13.308 -18.274 16.025 1.00 36.50 109 MET A O 1
ATOM 906 N N . THR A 1 110 ? -12.360 -20.031 17.059 1.00 39.88 110 THR A N 1
ATOM 907 C CA . THR A 1 110 ? -13.508 -20.415 17.871 1.00 39.88 110 THR A CA 1
ATOM 908 C C . THR A 1 110 ? -13.694 -19.342 18.932 1.00 39.88 110 THR A C 1
ATOM 910 O O . THR A 1 110 ? -12.821 -19.137 19.776 1.00 39.88 110 THR A O 1
ATOM 913 N N . ILE A 1 111 ? -14.815 -18.632 18.849 1.00 43.88 111 ILE A N 1
ATOM 914 C CA . ILE A 1 111 ? -15.297 -17.766 19.919 1.00 43.88 111 ILE A CA 1
ATOM 915 C C . ILE A 1 111 ? -15.633 -18.709 21.076 1.00 43.88 111 ILE A C 1
ATOM 917 O O . ILE A 1 111 ? -16.568 -19.499 20.968 1.00 43.88 111 ILE A O 1
ATOM 921 N N . GLY A 1 112 ? -14.801 -18.693 22.117 1.00 41.31 112 GLY A N 1
ATOM 922 C CA . GLY A 1 112 ? -15.100 -19.363 23.377 1.00 41.31 112 GLY A CA 1
ATOM 923 C C . GLY A 1 112 ? -16.365 -18.763 23.983 1.00 41.31 112 GLY A C 1
ATOM 924 O O . GLY A 1 112 ? -16.553 -17.547 23.955 1.00 41.31 112 GLY A O 1
ATOM 925 N N . GLU A 1 113 ? -17.238 -19.648 24.441 1.00 44.00 113 GLU A N 1
ATOM 926 C CA . GLU A 1 113 ? -18.547 -19.365 25.016 1.00 44.00 113 GLU A CA 1
ATOM 927 C C . GLU A 1 113 ? -18.446 -18.610 26.356 1.00 44.00 113 GLU A C 1
ATOM 929 O O . GLU A 1 113 ? -17.568 -18.910 27.161 1.00 44.00 113 GLU A O 1
ATOM 934 N N . VAL A 1 114 ? -19.382 -17.659 26.513 1.00 41.38 114 VAL A N 1
ATOM 935 C CA . VAL A 1 114 ? -19.990 -17.038 27.719 1.00 41.38 114 VAL A CA 1
ATOM 936 C C . VAL A 1 114 ? -19.091 -16.712 28.914 1.00 41.38 114 VAL A C 1
ATOM 938 O O . VAL A 1 114 ? -18.725 -17.628 29.679 1.00 41.38 114 VAL A O 1
#

InterPro domains:
  IPR000157 Toll/interleukin-1 receptor homology (TIR) domain [PF01582] (3-87)
  IPR035897 Toll/interleukin-1 receptor homology (TIR) domain superfamily [G3DSA:3.40.50.10140] (1-92)

Sequence (114 aa):
TKKKLLVIPIFLNVSKKDVRTFGGEFGERFMEMRKRYTDYKYDPFRIQRWETSVMTISRMEPSLTWEAQSSNIHLAEEIIRAVKRELDMASDPGFSFPSEFSNDSHPKMTIGEV

Foldseek 3Di:
DDDDDDAEAEAEPHDLVCLQVLDDPNVVVLVVVCVVCCPPVPCNCVNVVVNVVSNVSSPDPPYHYPVVDPDPVRSVVVVVVVVVVVVVLVPDPPDDDDPSPDPPPDPPPDPDDD